Protein AF-A0A7N2R5T5-F1 (afdb_monomer_lite)

InterPro domains:
  IPR003406 Glycosyl transferase, family 14 [PF02485] (2-51)
  IPR044610 Beta-glucuronosyltransferase GlcAT14A/B/C [PTHR45719] (1-152)

Structure (mmCIF, N/CA/C/O backbone):
data_AF-A0A7N2R5T5-F1
#
_entry.id   AF-A0A7N2R5T5-F1
#
loop_
_atom_site.group_PDB
_atom_site.id
_atom_site.type_symbol
_atom_site.label_atom_id
_atom_site.label_alt_id
_atom_site.label_comp_id
_atom_site.label_asym_id
_atom_site.label_entity_id
_atom_site.label_seq_id
_atom_site.pdbx_PDB_ins_code
_atom_site.Cartn_x
_atom_site.Cartn_y
_atom_site.Cartn_z
_atom_site.occupancy
_atom_site.B_iso_or_equiv
_atom_site.auth_seq_id
_atom_site.auth_comp_id
_atom_site.auth_asym_id
_atom_site.auth_atom_id
_atom_site.pdbx_PDB_model_num
ATOM 1 N N . MET A 1 1 ? 26.393 -7.040 -20.380 1.00 40.84 1 MET A N 1
ATOM 2 C CA . MET A 1 1 ? 26.842 -6.160 -19.280 1.00 40.84 1 MET A CA 1
ATOM 3 C C . MET A 1 1 ? 25.667 -5.269 -18.924 1.00 40.84 1 MET A C 1
ATOM 5 O O . MET A 1 1 ? 25.560 -4.165 -19.442 1.00 40.84 1 MET A O 1
ATOM 9 N N . ASP A 1 2 ? 24.756 -5.777 -18.099 1.00 56.91 2 ASP A N 1
ATOM 10 C CA . ASP A 1 2 ? 23.575 -5.027 -17.672 1.00 56.91 2 ASP A CA 1
ATOM 11 C C . ASP A 1 2 ? 23.950 -4.087 -16.531 1.00 56.91 2 ASP A C 1
ATOM 13 O O . ASP A 1 2 ? 23.784 -4.384 -15.355 1.00 56.91 2 ASP A O 1
ATOM 17 N N . ASN A 1 3 ? 24.489 -2.921 -16.888 1.00 59.31 3 ASN A N 1
ATOM 18 C CA . ASN A 1 3 ? 24.736 -1.833 -15.941 1.00 59.31 3 ASN A CA 1
ATOM 19 C C . ASN A 1 3 ? 23.489 -0.936 -15.767 1.00 59.31 3 ASN A C 1
ATOM 21 O O . ASN A 1 3 ? 23.604 0.215 -15.349 1.00 59.31 3 ASN A O 1
ATOM 25 N N . SER A 1 4 ? 22.304 -1.446 -16.130 1.00 73.31 4 SER A N 1
ATOM 26 C CA . SER A 1 4 ? 21.060 -0.676 -16.246 1.00 73.31 4 SER A CA 1
ATOM 27 C C . SER A 1 4 ? 20.611 -0.077 -14.905 1.00 73.31 4 SER A C 1
ATOM 29 O O . SER A 1 4 ? 20.491 1.148 -14.843 1.00 73.31 4 SER A O 1
ATOM 31 N N . PRO A 1 5 ? 20.511 -0.832 -13.785 1.00 79.88 5 PRO A N 1
ATOM 32 C CA . PRO A 1 5 ? 20.097 -0.240 -12.509 1.00 79.88 5 PRO A CA 1
ATOM 33 C C . PRO A 1 5 ? 21.079 0.821 -12.000 1.00 79.88 5 PRO A C 1
ATOM 35 O O . PRO A 1 5 ? 20.668 1.859 -11.490 1.00 79.88 5 PRO A O 1
ATOM 38 N N . ARG A 1 6 ? 22.387 0.595 -12.184 1.00 85.00 6 ARG A N 1
ATOM 39 C CA . ARG A 1 6 ? 23.436 1.538 -11.770 1.00 85.00 6 ARG A CA 1
ATOM 40 C C . ARG A 1 6 ? 23.396 2.832 -12.587 1.00 85.00 6 ARG A C 1
ATOM 42 O O . ARG A 1 6 ? 23.553 3.908 -12.019 1.00 85.00 6 ARG A O 1
ATOM 49 N N . ASN A 1 7 ? 23.180 2.739 -13.899 1.00 85.56 7 ASN A N 1
ATOM 50 C CA . ASN A 1 7 ? 23.046 3.910 -14.768 1.00 85.56 7 ASN A CA 1
ATOM 51 C C . ASN A 1 7 ? 21.759 4.688 -14.469 1.00 85.56 7 ASN A C 1
ATOM 53 O O . ASN A 1 7 ? 21.804 5.910 -14.359 1.00 85.56 7 ASN A O 1
ATOM 57 N N . LEU A 1 8 ? 20.635 3.987 -14.285 1.00 87.50 8 LEU A N 1
ATOM 58 C CA . LEU A 1 8 ? 19.372 4.608 -13.891 1.00 87.50 8 LEU A CA 1
ATOM 59 C C . LEU A 1 8 ? 19.508 5.309 -12.536 1.00 87.50 8 LEU A C 1
ATOM 61 O O . LEU A 1 8 ? 19.035 6.428 -12.393 1.00 87.50 8 LEU A O 1
ATOM 65 N N . LEU A 1 9 ? 20.222 4.725 -11.570 1.00 89.12 9 LEU A N 1
ATOM 66 C CA . LEU A 1 9 ? 20.427 5.352 -10.262 1.00 89.12 9 LEU A CA 1
ATOM 67 C C . LEU A 1 9 ? 21.175 6.689 -10.380 1.00 89.12 9 LEU A C 1
ATOM 69 O O . LEU A 1 9 ? 20.764 7.671 -9.772 1.00 89.12 9 LEU A O 1
ATOM 73 N N . MET A 1 10 ? 22.233 6.738 -11.198 1.00 88.50 10 MET A N 1
ATOM 74 C CA . MET A 1 10 ? 22.984 7.974 -11.472 1.00 88.50 10 MET A CA 1
ATOM 75 C C . MET A 1 10 ? 22.150 9.034 -12.203 1.00 88.50 10 MET A C 1
ATOM 77 O O . MET A 1 10 ? 22.362 10.230 -12.015 1.00 88.50 10 MET A O 1
ATOM 81 N N . TYR A 1 11 ? 21.220 8.615 -13.062 1.00 88.56 11 TYR A N 1
ATOM 82 C CA . TYR A 1 11 ? 20.295 9.532 -13.722 1.00 88.56 11 TYR A CA 1
ATOM 83 C C . TYR A 1 11 ? 19.283 10.094 -12.718 1.00 88.56 11 TYR A C 1
ATOM 85 O O . TYR A 1 11 ? 19.199 11.307 -12.532 1.00 88.56 11 TYR A O 1
ATOM 93 N N . PHE A 1 12 ? 18.574 9.213 -12.010 1.00 90.25 12 PHE A N 1
ATOM 94 C CA . PHE A 1 12 ? 17.519 9.600 -11.080 1.00 90.25 12 PHE A CA 1
ATOM 95 C C . PHE A 1 12 ? 18.050 10.358 -9.857 1.00 90.25 12 PHE A C 1
ATOM 97 O O . PHE A 1 12 ? 17.319 11.168 -9.303 1.00 90.25 12 PHE A O 1
ATOM 104 N N . SER A 1 13 ? 19.326 10.231 -9.476 1.00 90.25 13 SER A N 1
ATOM 105 C CA . SER A 1 13 ? 19.899 11.070 -8.409 1.00 90.25 13 SER A CA 1
ATOM 106 C C . SER A 1 13 ? 19.879 12.575 -8.713 1.00 90.25 13 SER A C 1
ATOM 108 O O . SER A 1 13 ? 20.073 13.372 -7.801 1.00 90.25 13 SER A O 1
ATOM 110 N N . ASN A 1 14 ? 19.671 12.965 -9.975 1.00 90.31 14 ASN A N 1
ATOM 111 C CA . ASN A 1 14 ? 19.641 14.358 -10.427 1.00 90.31 14 ASN A CA 1
ATOM 112 C C . ASN A 1 14 ? 18.247 14.816 -10.896 1.00 90.31 14 ASN A C 1
ATOM 114 O O . ASN A 1 14 ? 18.130 15.876 -11.508 1.00 90.31 14 ASN A O 1
ATOM 118 N N . VAL A 1 15 ? 17.199 14.028 -10.642 1.00 87.19 15 VAL A N 1
ATOM 119 C CA . VAL A 1 15 ? 15.815 14.325 -11.047 1.00 87.19 15 VAL A CA 1
ATOM 120 C C . VAL A 1 15 ? 14.963 14.589 -9.803 1.00 87.19 15 VAL A C 1
ATOM 122 O O . VAL A 1 15 ? 15.232 14.045 -8.731 1.00 87.19 15 VAL A O 1
ATOM 125 N N . ALA A 1 16 ? 13.939 15.435 -9.928 1.00 85.94 16 ALA A N 1
ATOM 126 C CA . ALA A 1 16 ? 12.956 15.644 -8.868 1.00 85.94 16 ALA A CA 1
ATOM 127 C C . ALA A 1 16 ? 12.133 14.365 -8.620 1.00 85.94 16 ALA A C 1
ATOM 129 O O . ALA A 1 16 ? 11.812 13.639 -9.555 1.00 85.94 16 ALA A O 1
ATOM 130 N N . TYR A 1 17 ? 11.794 14.091 -7.358 1.00 83.19 17 TYR A N 1
ATOM 131 C CA . TYR A 1 17 ? 10.973 12.937 -6.952 1.00 83.19 17 TYR A CA 1
ATOM 132 C C . TYR A 1 17 ? 11.426 11.585 -7.544 1.00 83.19 17 TYR A C 1
ATOM 134 O O . TYR A 1 17 ? 10.625 10.828 -8.093 1.00 83.19 17 TYR A O 1
ATOM 142 N N . PRO A 1 18 ? 12.710 11.207 -7.412 1.00 87.56 18 PRO A N 1
ATOM 143 C CA . PRO A 1 18 ? 13.247 10.037 -8.107 1.00 87.56 18 PRO A CA 1
ATOM 144 C C . PRO A 1 18 ? 12.575 8.722 -7.710 1.00 87.56 18 PRO A C 1
ATOM 146 O O . PRO A 1 18 ? 12.495 7.795 -8.514 1.00 87.56 18 PRO A O 1
ATOM 149 N N . LEU A 1 19 ? 12.054 8.647 -6.484 1.00 86.38 19 LEU A N 1
ATOM 150 C CA . LEU A 1 19 ? 11.349 7.473 -5.976 1.00 86.38 19 LEU A CA 1
ATOM 151 C C . LEU A 1 19 ? 10.013 7.219 -6.686 1.00 86.38 19 LEU A C 1
ATOM 153 O O . LEU A 1 19 ? 9.556 6.080 -6.682 1.00 86.38 19 LEU A O 1
ATOM 157 N N . GLU A 1 20 ? 9.421 8.229 -7.328 1.00 85.81 20 GLU A N 1
ATOM 158 C CA . GLU A 1 20 ? 8.156 8.083 -8.058 1.00 85.81 20 GLU A CA 1
ATOM 159 C C . GLU A 1 20 ? 8.324 7.387 -9.409 1.00 85.81 20 GLU A C 1
ATOM 161 O O . GLU A 1 20 ? 7.358 6.872 -9.956 1.00 85.81 20 GLU A O 1
ATOM 166 N N . SER A 1 21 ? 9.538 7.353 -9.967 1.00 86.38 21 SER A N 1
ATOM 167 C CA . SER A 1 21 ? 9.773 6.852 -11.330 1.00 86.38 21 SER A CA 1
ATOM 168 C C . SER A 1 21 ? 10.887 5.810 -11.431 1.00 86.38 21 SER A C 1
ATOM 170 O O . SER A 1 21 ? 10.851 4.963 -12.328 1.00 86.38 21 SER A O 1
ATOM 172 N N . PHE A 1 22 ? 11.859 5.811 -10.513 1.00 88.75 22 PHE A N 1
ATOM 173 C CA . PHE A 1 22 ? 13.021 4.920 -10.575 1.00 88.75 22 PHE A CA 1
ATOM 174 C C . PHE A 1 22 ? 12.622 3.439 -10.583 1.00 88.75 22 PHE A C 1
ATOM 176 O O . PHE A 1 22 ? 12.998 2.705 -11.499 1.00 88.75 22 PHE A O 1
ATOM 183 N N . PHE A 1 23 ? 11.828 2.996 -9.601 1.00 88.50 23 PHE A N 1
ATOM 184 C CA . PHE A 1 23 ? 11.451 1.584 -9.478 1.00 88.50 23 PHE A CA 1
ATOM 185 C C . PHE A 1 23 ? 10.581 1.113 -10.643 1.00 88.50 23 PHE A C 1
ATOM 187 O O . PHE A 1 23 ? 10.847 0.050 -11.198 1.00 88.50 23 PHE A O 1
ATOM 194 N N . HIS A 1 24 ? 9.616 1.927 -11.074 1.00 87.62 24 HIS A N 1
ATOM 195 C CA . HIS A 1 24 ? 8.798 1.628 -12.250 1.00 87.62 24 HIS A CA 1
ATOM 196 C C . HIS A 1 24 ? 9.662 1.466 -13.507 1.00 87.62 24 HIS A C 1
ATOM 198 O O . HIS A 1 24 ? 9.498 0.501 -14.251 1.00 87.62 24 HIS A O 1
ATOM 204 N N . THR A 1 25 ? 10.646 2.351 -13.702 1.00 87.19 25 THR A N 1
ATOM 205 C CA . THR A 1 25 ? 11.566 2.290 -14.848 1.00 87.19 25 THR A CA 1
ATOM 206 C C . THR A 1 25 ? 12.421 1.025 -14.812 1.00 87.19 25 THR A C 1
ATOM 208 O O . THR A 1 25 ? 12.541 0.338 -15.825 1.00 87.19 25 THR A O 1
ATOM 211 N N . VAL A 1 26 ? 12.997 0.684 -13.655 1.00 87.25 26 VAL A N 1
ATOM 212 C CA . VAL A 1 26 ? 13.819 -0.526 -13.494 1.00 87.25 26 VAL A CA 1
ATOM 213 C C . VAL A 1 26 ? 12.994 -1.789 -13.749 1.00 87.25 26 VAL A C 1
ATOM 215 O O . VAL A 1 26 ? 13.437 -2.658 -14.498 1.00 87.25 26 VAL A O 1
ATOM 218 N N . ILE A 1 27 ? 11.793 -1.879 -13.170 1.00 86.75 27 ILE A N 1
ATOM 219 C CA . ILE A 1 27 ? 10.900 -3.035 -13.316 1.00 86.75 27 ILE A CA 1
ATOM 220 C C . ILE A 1 27 ? 10.484 -3.201 -14.783 1.00 86.75 27 ILE A C 1
ATOM 222 O O . ILE A 1 27 ? 10.637 -4.284 -15.341 1.00 86.75 27 ILE A O 1
ATOM 226 N N . CYS A 1 28 ? 10.052 -2.127 -15.448 1.00 84.88 28 CYS A N 1
ATOM 227 C CA . CYS A 1 28 ? 9.591 -2.195 -16.834 1.00 84.88 28 CYS A CA 1
ATOM 228 C C . CYS A 1 28 ? 10.693 -2.482 -17.864 1.00 84.88 28 CYS A C 1
ATOM 230 O O . CYS A 1 28 ? 10.401 -3.017 -18.933 1.00 84.88 28 CYS A O 1
ATOM 232 N N . ASN A 1 29 ? 11.951 -2.148 -17.564 1.00 84.19 29 ASN A N 1
ATOM 233 C CA . ASN A 1 29 ? 13.086 -2.416 -18.453 1.00 84.19 29 ASN A CA 1
ATOM 234 C C . ASN A 1 29 ? 13.801 -3.741 -18.147 1.00 84.19 29 ASN A C 1
ATOM 236 O O . ASN A 1 29 ? 14.773 -4.081 -18.821 1.00 84.19 29 ASN A O 1
ATOM 240 N N . SER A 1 30 ? 13.338 -4.497 -17.152 1.00 84.25 30 SER A N 1
ATOM 241 C CA . SER A 1 30 ? 13.892 -5.805 -16.812 1.00 84.25 30 SER A CA 1
ATOM 242 C C . SER A 1 30 ? 13.065 -6.924 -17.435 1.00 84.25 30 SER A C 1
ATOM 244 O O . SER A 1 30 ? 11.851 -6.996 -17.243 1.00 84.25 30 SER A O 1
ATOM 246 N N . ALA A 1 31 ? 13.730 -7.834 -18.151 1.00 82.50 31 ALA A N 1
ATOM 247 C CA . ALA A 1 31 ? 13.086 -9.003 -18.750 1.00 82.50 31 ALA A CA 1
ATOM 248 C C . ALA A 1 31 ? 12.410 -9.905 -17.701 1.00 82.50 31 ALA A C 1
ATOM 250 O O . ALA A 1 31 ? 11.359 -10.480 -17.979 1.00 82.50 31 ALA A O 1
ATOM 251 N N . ASP A 1 32 ? 12.961 -9.957 -16.485 1.00 83.94 32 ASP A N 1
ATOM 252 C CA . ASP A 1 32 ? 12.468 -10.806 -15.396 1.00 83.94 32 ASP A CA 1
ATOM 253 C C . ASP A 1 32 ? 11.079 -10.382 -14.881 1.00 83.94 32 ASP A C 1
ATOM 255 O O . ASP A 1 32 ? 10.363 -11.195 -14.295 1.00 83.94 32 ASP A O 1
ATOM 259 N N . PHE A 1 33 ? 10.672 -9.124 -15.113 1.00 82.00 33 PHE A N 1
ATOM 260 C CA . PHE A 1 33 ? 9.432 -8.562 -14.562 1.00 82.00 33 PHE A CA 1
ATOM 261 C C . PHE A 1 33 ? 8.340 -8.238 -15.598 1.00 82.00 33 PHE A C 1
ATOM 263 O O . PHE A 1 33 ? 7.241 -7.822 -15.221 1.00 82.00 33 PHE A O 1
ATOM 270 N N . GLN A 1 34 ? 8.582 -8.467 -16.896 1.00 74.69 34 GLN A N 1
ATOM 271 C CA . GLN A 1 34 ? 7.682 -8.024 -17.980 1.00 74.69 34 GLN A CA 1
ATOM 272 C C . GLN A 1 34 ? 6.238 -8.552 -17.875 1.00 74.69 34 GLN A C 1
ATOM 274 O O . GLN A 1 34 ? 5.314 -7.868 -18.310 1.00 74.69 34 GLN A O 1
ATOM 279 N N . ASN A 1 35 ? 6.037 -9.727 -17.267 1.00 76.62 35 ASN A N 1
ATOM 280 C CA . ASN A 1 35 ? 4.723 -10.377 -17.128 1.00 76.62 35 ASN A CA 1
ATOM 281 C C . ASN A 1 35 ? 4.298 -10.612 -15.670 1.00 76.62 35 ASN A C 1
ATOM 283 O O . ASN A 1 35 ? 3.290 -11.265 -15.420 1.00 76.62 35 ASN A O 1
ATOM 287 N N . THR A 1 36 ? 5.076 -10.125 -14.704 1.00 79.50 36 THR A N 1
ATOM 288 C CA . THR A 1 36 ? 4.804 -10.303 -13.266 1.00 79.50 36 THR A CA 1
ATOM 289 C C . THR A 1 36 ? 4.456 -8.986 -12.576 1.00 79.50 36 THR A C 1
ATOM 291 O O . THR A 1 36 ? 4.208 -8.960 -11.372 1.00 79.50 36 THR A O 1
ATOM 294 N N . THR A 1 37 ? 4.416 -7.889 -13.336 1.00 81.38 37 THR A N 1
ATOM 295 C CA . THR A 1 37 ? 4.128 -6.552 -12.817 1.00 81.38 37 THR A CA 1
ATOM 296 C C . THR A 1 37 ? 2.624 -6.329 -12.679 1.00 81.38 37 THR A C 1
ATOM 298 O O . THR A 1 37 ? 1.867 -6.532 -13.628 1.00 81.38 37 THR A O 1
ATOM 301 N N . VAL A 1 38 ? 2.207 -5.844 -11.510 1.00 84.38 38 VAL A N 1
ATOM 302 C CA . VAL A 1 38 ? 0.837 -5.410 -11.213 1.00 84.38 38 VAL A CA 1
ATOM 303 C C . VAL A 1 38 ? 0.853 -3.902 -10.969 1.00 84.38 38 VAL A C 1
ATOM 305 O O . VAL A 1 38 ? 1.631 -3.419 -10.150 1.00 84.38 38 VAL A O 1
ATOM 308 N N . ASP A 1 39 ? -0.011 -3.162 -11.664 1.00 84.75 39 ASP A N 1
ATOM 309 C CA . ASP A 1 39 ? -0.165 -1.707 -11.513 1.00 84.75 39 ASP A CA 1
ATOM 310 C C . ASP A 1 39 ? -1.098 -1.369 -10.336 1.00 84.75 39 ASP A C 1
ATOM 312 O O . ASP A 1 39 ? -2.237 -0.934 -10.508 1.00 84.75 39 ASP A O 1
ATOM 316 N N . ASN A 1 40 ? -0.657 -1.697 -9.119 1.00 85.69 40 ASN A N 1
ATOM 317 C CA . ASN A 1 40 ? -1.395 -1.412 -7.891 1.00 85.69 40 ASN A CA 1
ATOM 318 C C . ASN A 1 40 ? -0.430 -1.313 -6.698 1.00 85.69 40 ASN A C 1
ATOM 320 O O . ASN A 1 40 ? 0.279 -2.272 -6.396 1.00 85.69 40 ASN A O 1
ATOM 324 N N . ASP A 1 41 ? -0.416 -0.174 -6.003 1.00 86.62 41 ASP A N 1
ATOM 325 C CA . ASP A 1 41 ? 0.428 0.070 -4.822 1.00 86.62 41 ASP A CA 1
ATOM 326 C C . ASP A 1 41 ? -0.274 -0.266 -3.488 1.00 86.62 41 ASP A C 1
ATOM 328 O O . ASP A 1 41 ? 0.261 -0.011 -2.405 1.00 86.62 41 ASP A O 1
ATOM 332 N N . LEU A 1 42 ? -1.483 -0.837 -3.565 1.00 90.31 42 LEU A N 1
ATOM 333 C CA . LEU A 1 42 ? -2.331 -1.269 -2.451 1.00 90.31 42 LEU A CA 1
ATOM 334 C C . LEU A 1 42 ? -2.702 -0.151 -1.464 1.00 90.31 42 LEU A C 1
ATOM 336 O O . LEU A 1 42 ? -3.162 -0.446 -0.352 1.00 90.31 42 LEU A O 1
ATOM 340 N N . SER A 1 43 ? -2.519 1.113 -1.855 1.00 90.12 43 SER A N 1
ATOM 341 C CA . SER A 1 43 ? -2.643 2.272 -0.976 1.00 90.12 43 SER A CA 1
ATOM 342 C C . SER A 1 43 ? -3.897 3.094 -1.277 1.00 90.12 43 SER A C 1
ATOM 344 O O . SER A 1 43 ? -4.186 3.446 -2.417 1.00 90.12 43 SER A O 1
ATOM 346 N N . TYR A 1 44 ? -4.644 3.458 -0.235 1.00 92.19 44 TYR A N 1
ATOM 347 C CA . TYR A 1 44 ? -5.719 4.441 -0.323 1.00 92.19 44 TYR A CA 1
ATOM 348 C C . TYR A 1 44 ? -5.167 5.847 -0.131 1.00 92.19 44 TYR A C 1
ATOM 350 O O . TYR A 1 44 ? -4.662 6.187 0.942 1.00 92.19 44 TYR A O 1
ATOM 358 N N . ILE A 1 45 ? -5.291 6.656 -1.178 1.00 91.00 45 ILE A N 1
ATOM 359 C CA . ILE A 1 45 ? -4.856 8.048 -1.214 1.00 91.00 45 ILE A CA 1
ATOM 360 C C . ILE A 1 45 ? -5.993 8.866 -1.817 1.00 91.00 45 ILE A C 1
ATOM 362 O O . ILE A 1 45 ? -6.539 8.509 -2.862 1.00 91.00 45 ILE A O 1
ATOM 366 N N . ILE A 1 46 ? -6.357 9.964 -1.159 1.00 91.00 46 ILE A N 1
ATOM 367 C CA . ILE A 1 46 ? -7.277 10.948 -1.727 1.00 91.00 46 ILE A CA 1
ATOM 368 C C . ILE A 1 46 ? -6.422 12.081 -2.281 1.00 91.00 46 ILE A C 1
ATOM 370 O O . ILE A 1 46 ? -5.755 12.774 -1.522 1.00 91.00 46 ILE A O 1
ATOM 374 N N . TRP A 1 47 ? -6.449 12.272 -3.593 1.00 86.12 47 TRP A N 1
ATOM 375 C CA . TRP A 1 47 ? -5.729 13.360 -4.249 1.00 86.12 47 TRP A CA 1
ATOM 376 C C . TRP A 1 47 ? -6.591 14.618 -4.309 1.00 86.12 47 TRP A C 1
ATOM 378 O O . TRP A 1 47 ? -7.760 14.540 -4.699 1.00 86.12 47 TRP A O 1
ATOM 388 N N . ASP A 1 48 ? -6.023 15.771 -3.951 1.00 77.12 48 ASP A N 1
ATOM 389 C CA . ASP A 1 48 ? -6.630 17.057 -4.274 1.00 77.12 48 ASP A CA 1
ATOM 390 C C . ASP A 1 48 ? -6.218 17.474 -5.690 1.00 77.12 48 ASP A C 1
ATOM 392 O O . ASP A 1 48 ? -5.062 17.791 -5.971 1.00 77.12 48 ASP A O 1
ATOM 396 N N . THR A 1 49 ? -7.196 17.507 -6.594 1.00 65.31 49 THR A N 1
ATOM 397 C CA . THR A 1 49 ? -7.010 17.954 -7.978 1.00 65.31 49 THR A CA 1
ATOM 398 C C . THR A 1 49 ? -6.558 19.411 -8.108 1.00 65.31 49 THR A C 1
ATOM 400 O O . THR A 1 49 ? -6.130 19.795 -9.192 1.00 65.31 49 THR A O 1
ATOM 403 N N . THR A 1 50 ? -6.673 20.229 -7.056 1.00 71.19 50 THR A N 1
ATOM 404 C CA . THR A 1 50 ? -6.335 21.660 -7.105 1.00 71.19 50 THR A CA 1
ATOM 405 C C . THR A 1 50 ? -4.905 21.981 -6.673 1.00 71.19 50 THR A C 1
ATOM 407 O O . THR A 1 50 ? -4.297 22.864 -7.274 1.00 71.19 50 THR A O 1
ATOM 410 N N . HIS A 1 51 ? -4.345 21.254 -5.702 1.00 62.78 51 HIS A N 1
ATOM 411 C CA . HIS A 1 51 ? -3.010 21.536 -5.150 1.00 62.78 51 HIS A CA 1
ATOM 412 C C . HIS A 1 51 ? -1.946 20.502 -5.541 1.00 62.78 51 HIS A C 1
ATOM 414 O O . HIS A 1 51 ? -0.768 20.722 -5.283 1.00 62.78 51 HIS A O 1
ATOM 420 N N . GLY A 1 52 ? -2.333 19.380 -6.160 1.00 73.00 52 GLY A N 1
ATOM 421 C CA . GLY A 1 52 ? -1.395 18.305 -6.510 1.00 73.00 52 GLY A CA 1
ATOM 422 C C . GLY A 1 52 ? -0.849 17.542 -5.297 1.00 73.00 52 GLY A C 1
ATOM 423 O O . GLY A 1 52 ? 0.009 16.677 -5.448 1.00 73.00 52 GLY A O 1
ATOM 424 N N . GLU A 1 53 ? -1.363 17.830 -4.101 1.00 80.00 53 GLU A N 1
ATOM 425 C CA . GLU A 1 53 ? -0.990 17.172 -2.856 1.00 80.00 53 GLU A CA 1
ATOM 426 C C . GLU A 1 53 ? -2.067 16.171 -2.421 1.00 80.00 53 GLU A C 1
ATOM 428 O O . GLU A 1 53 ? -3.257 16.288 -2.739 1.00 80.00 53 GLU A O 1
ATOM 433 N N . ALA A 1 54 ? -1.634 15.142 -1.697 1.00 86.50 54 ALA A N 1
ATOM 434 C CA . ALA A 1 54 ? -2.539 14.164 -1.119 1.00 86.50 54 ALA A CA 1
ATOM 435 C C . ALA A 1 54 ? -3.224 14.744 0.127 1.00 86.50 54 ALA A C 1
ATOM 437 O O . ALA A 1 54 ? -2.569 15.248 1.040 1.00 86.50 54 ALA A O 1
ATOM 438 N N . ASN A 1 55 ? -4.547 14.610 0.194 1.00 89.56 55 ASN A N 1
ATOM 439 C CA . ASN A 1 55 ? -5.337 15.026 1.342 1.00 89.56 55 ASN A CA 1
ATOM 440 C C . ASN A 1 55 ? -4.995 14.189 2.573 1.00 89.56 55 ASN A C 1
ATOM 442 O O . ASN A 1 55 ? -5.000 12.957 2.528 1.00 89.56 55 ASN A O 1
ATOM 446 N N . VAL A 1 56 ? -4.791 14.870 3.700 1.00 93.06 56 VAL A N 1
ATOM 447 C CA . VAL A 1 56 ? -4.601 14.220 4.996 1.00 93.06 56 VAL A CA 1
ATOM 448 C C . VAL A 1 56 ? -5.867 13.458 5.387 1.00 93.06 56 VAL A C 1
ATOM 450 O O . VAL A 1 56 ? -6.965 14.014 5.498 1.00 93.06 56 VAL A O 1
ATOM 453 N N . LEU A 1 57 ? -5.709 12.155 5.598 1.00 94.38 57 LEU A N 1
ATOM 454 C CA . LEU A 1 57 ? -6.770 11.267 6.041 1.00 94.38 57 LEU A CA 1
ATOM 455 C C . LEU A 1 57 ? -7.058 11.495 7.527 1.00 94.38 57 LEU A C 1
ATOM 457 O O . LEU A 1 57 ? -6.155 11.672 8.339 1.00 94.38 57 LEU A O 1
ATOM 461 N N . ASN A 1 58 ? -8.342 11.467 7.872 1.00 95.06 58 ASN A N 1
ATOM 462 C CA . ASN A 1 58 ? -8.851 11.714 9.217 1.00 95.06 58 ASN A CA 1
ATOM 463 C C . ASN A 1 58 ? -10.138 10.902 9.421 1.00 95.06 58 ASN A C 1
ATOM 465 O O . ASN A 1 58 ? -10.551 10.120 8.557 1.00 95.06 58 ASN A O 1
ATOM 469 N N . MET A 1 59 ? -10.807 11.114 10.550 1.00 95.94 59 MET A N 1
ATOM 470 C CA . MET A 1 59 ? -12.014 10.381 10.925 1.00 95.94 59 MET A CA 1
ATOM 471 C C . MET A 1 59 ? -13.155 10.447 9.888 1.00 95.94 59 MET A C 1
ATOM 473 O O . MET A 1 59 ? -13.893 9.473 9.746 1.00 95.94 59 MET A O 1
ATOM 477 N N . LEU A 1 60 ? -13.285 11.542 9.127 1.00 95.62 60 LEU A N 1
ATOM 478 C CA . LEU A 1 60 ? -14.319 11.698 8.088 1.00 95.62 60 LEU A CA 1
ATOM 479 C C . LEU A 1 60 ? -14.114 10.735 6.912 1.00 95.62 60 LEU A C 1
ATOM 481 O O . LEU A 1 60 ? -15.060 10.379 6.210 1.00 95.62 60 LEU A O 1
ATOM 485 N N . HIS A 1 61 ? -12.871 10.317 6.689 1.00 94.56 61 HIS A N 1
ATOM 486 C CA . HIS A 1 61 ? -12.484 9.437 5.592 1.00 94.56 61 HIS A CA 1
ATOM 487 C C . HIS A 1 61 ? -12.493 7.954 5.989 1.00 94.56 61 HIS A C 1
ATOM 489 O O . HIS A 1 61 ? -12.382 7.096 5.114 1.00 94.56 61 HIS A O 1
ATOM 495 N N . TYR A 1 62 ? -12.656 7.645 7.282 1.00 94.00 62 TYR A N 1
ATOM 496 C CA . TYR A 1 62 ? -12.475 6.304 7.837 1.00 94.00 62 TYR A CA 1
ATOM 497 C C . TYR A 1 62 ? -13.353 5.245 7.160 1.00 94.00 62 TYR A C 1
ATOM 499 O O . TYR A 1 62 ? -12.839 4.228 6.700 1.00 94.00 62 TYR A O 1
ATOM 507 N N . ASP A 1 63 ? -14.663 5.481 7.049 1.00 94.62 63 ASP A N 1
ATOM 508 C CA . ASP A 1 63 ? -15.580 4.463 6.521 1.00 94.62 63 ASP A CA 1
ATOM 509 C C . ASP A 1 63 ? -15.295 4.159 5.044 1.00 94.62 63 ASP A C 1
ATOM 511 O O . ASP A 1 63 ? -15.288 2.998 4.637 1.00 94.62 63 ASP A O 1
ATOM 515 N N . LYS A 1 64 ? -14.976 5.190 4.248 1.00 93.81 64 LYS A N 1
ATOM 516 C CA . LYS A 1 64 ? -14.589 5.033 2.835 1.00 93.81 64 LYS A CA 1
ATOM 517 C C . LYS A 1 64 ? -13.268 4.280 2.690 1.00 93.81 64 LYS A C 1
ATOM 519 O O . LYS A 1 64 ? -13.162 3.402 1.841 1.00 93.81 64 LYS A O 1
ATOM 524 N N . MET A 1 65 ? -12.291 4.600 3.535 1.00 93.19 65 MET A N 1
ATOM 525 C CA . MET A 1 65 ? -10.985 3.942 3.569 1.00 93.19 65 MET A CA 1
ATOM 526 C C . MET A 1 65 ? -11.095 2.467 3.976 1.00 93.19 65 MET A C 1
ATOM 528 O O . MET A 1 65 ? -10.410 1.625 3.415 1.00 93.19 65 MET A O 1
ATOM 532 N N . VAL A 1 66 ? -11.962 2.113 4.926 1.00 90.69 66 VAL A N 1
ATOM 533 C CA . VAL A 1 66 ? -12.172 0.702 5.297 1.00 90.69 66 VAL A CA 1
ATOM 534 C C . VAL A 1 66 ? -12.960 -0.042 4.213 1.00 90.69 66 VAL A C 1
ATOM 536 O O . VAL A 1 66 ? -12.663 -1.203 3.913 1.00 90.69 66 VAL A O 1
ATOM 539 N N . ALA A 1 67 ? -13.948 0.621 3.607 1.00 91.12 67 ALA A N 1
ATOM 540 C CA . ALA A 1 67 ? -14.771 0.051 2.546 1.00 91.12 67 ALA A CA 1
ATOM 541 C C . ALA A 1 67 ? -14.002 -0.173 1.233 1.00 91.12 67 ALA A C 1
ATOM 543 O O . ALA A 1 67 ? -14.325 -1.122 0.522 1.00 91.12 67 ALA A O 1
ATOM 544 N N . SER A 1 68 ? -12.980 0.640 0.926 1.00 88.06 68 SER A N 1
ATOM 545 C CA . SER A 1 68 ? -12.147 0.474 -0.278 1.00 88.06 68 SER A CA 1
ATOM 546 C C . SER A 1 68 ? -11.456 -0.892 -0.329 1.00 88.06 68 SER A C 1
ATOM 548 O O . SER A 1 68 ? -11.147 -1.390 -1.407 1.00 88.06 68 SER A O 1
ATOM 550 N N . GLY A 1 69 ? -11.206 -1.505 0.834 1.00 84.81 69 GLY A N 1
ATOM 551 C CA . GLY A 1 69 ? -10.528 -2.792 0.938 1.00 84.81 69 GLY A CA 1
ATOM 552 C C . GLY A 1 69 ? -9.032 -2.749 0.625 1.00 84.81 69 GLY A C 1
ATOM 553 O O . GLY A 1 69 ? -8.419 -3.813 0.564 1.00 84.81 69 GLY A O 1
ATOM 554 N N . THR A 1 70 ? -8.449 -1.560 0.465 1.00 87.38 70 THR A N 1
ATOM 555 C CA . THR A 1 70 ? -7.001 -1.367 0.317 1.00 87.38 70 THR A CA 1
ATOM 556 C C . THR A 1 70 ? -6.262 -1.743 1.598 1.00 87.38 70 THR A C 1
ATOM 558 O O . THR A 1 70 ? -6.819 -1.727 2.697 1.00 87.38 70 THR A O 1
ATOM 561 N N . VAL A 1 71 ? -4.984 -2.075 1.453 1.00 89.31 71 VAL A N 1
ATOM 562 C CA . VAL A 1 71 ? -4.159 -2.615 2.541 1.00 89.31 71 VAL A CA 1
ATOM 563 C C . VAL A 1 71 ? -3.537 -1.486 3.348 1.00 89.31 71 VAL A C 1
ATOM 565 O O . VAL A 1 71 ? -3.493 -1.543 4.575 1.00 89.31 71 VAL A O 1
ATOM 568 N N . PHE A 1 72 ? -3.085 -0.452 2.645 1.00 91.25 72 PHE A N 1
ATOM 569 C CA . PHE A 1 72 ? -2.456 0.722 3.222 1.00 91.25 72 PHE A CA 1
ATOM 570 C C . PHE A 1 72 ? -3.306 1.961 2.957 1.00 91.25 72 PHE A C 1
ATOM 572 O O . PHE A 1 72 ? -4.174 1.970 2.083 1.00 91.25 72 PHE A O 1
ATOM 579 N N . ALA A 1 73 ? -3.056 3.018 3.719 1.00 92.94 73 ALA A N 1
ATOM 580 C CA . ALA A 1 73 ? -3.679 4.319 3.537 1.00 92.94 73 ALA A CA 1
ATOM 581 C C . ALA A 1 73 ? -2.685 5.414 3.941 1.00 92.94 73 ALA A C 1
ATOM 583 O O . ALA A 1 73 ? -1.905 5.214 4.873 1.00 92.94 73 ALA A O 1
ATOM 584 N N . ARG A 1 74 ? -2.669 6.539 3.220 1.00 92.88 74 ARG A N 1
ATOM 585 C CA . ARG A 1 74 ? -1.785 7.683 3.505 1.00 92.88 74 ARG A CA 1
ATOM 586 C C . ARG A 1 74 ? -2.269 8.965 2.804 1.00 92.88 74 ARG A C 1
ATOM 588 O O . ARG A 1 74 ? -2.986 8.853 1.810 1.00 92.88 74 ARG A O 1
ATOM 595 N N . PRO A 1 75 ? -1.802 10.155 3.231 1.00 93.31 75 PRO A N 1
ATOM 596 C CA . PRO A 1 75 ? -1.064 10.444 4.467 1.00 93.31 75 PRO A CA 1
ATOM 597 C C . PRO A 1 75 ? -1.991 10.615 5.681 1.00 93.31 75 PRO A C 1
ATOM 599 O O . PRO A 1 75 ? -3.173 10.908 5.532 1.00 93.31 75 PRO A O 1
ATOM 602 N N . PHE A 1 76 ? -1.440 10.462 6.885 1.00 94.50 76 PHE A N 1
ATOM 603 C CA . PHE A 1 76 ? -2.116 10.759 8.152 1.00 94.50 76 PHE A CA 1
ATOM 604 C C . PHE A 1 76 ? -1.379 11.874 8.886 1.00 94.50 76 PHE A C 1
ATOM 606 O O . PHE A 1 76 ? -0.156 11.976 8.786 1.00 94.50 76 PHE A O 1
ATOM 613 N N . GLN A 1 77 ? -2.112 12.675 9.655 1.00 94.50 77 GLN A N 1
ATOM 614 C CA . GLN A 1 77 ? -1.497 13.581 10.616 1.00 94.50 77 GLN A CA 1
ATOM 615 C C . GLN A 1 77 ? -1.024 12.788 11.838 1.00 94.50 77 GLN A C 1
ATOM 617 O O . GLN A 1 77 ? -1.723 11.900 12.333 1.00 94.50 77 GLN A O 1
ATOM 622 N N . GLU A 1 78 ? 0.167 13.117 12.335 1.00 91.81 78 GLU A N 1
ATOM 623 C CA . GLU A 1 78 ? 0.692 12.523 13.561 1.00 91.81 78 GLU A CA 1
ATOM 624 C C . GLU A 1 78 ? -0.261 12.780 14.739 1.00 91.81 78 GLU A C 1
ATOM 626 O O . GLU A 1 78 ? -0.726 13.902 14.953 1.00 91.81 78 GLU A O 1
ATOM 631 N N . GLY A 1 79 ? -0.578 11.721 15.489 1.00 88.38 79 GLY A N 1
ATOM 632 C CA . GLY A 1 79 ? -1.486 11.792 16.635 1.00 88.38 79 GLY A CA 1
ATOM 633 C C . GLY A 1 79 ? -2.974 11.932 16.289 1.00 88.38 79 GLY A C 1
ATOM 634 O O . GLY A 1 79 ? -3.778 12.135 17.201 1.00 88.38 79 GLY A O 1
ATOM 635 N N . ASP A 1 80 ? -3.373 11.816 15.016 1.00 94.06 80 ASP A N 1
ATOM 636 C CA . ASP A 1 80 ? -4.791 11.856 14.642 1.00 94.06 80 ASP A CA 1
ATOM 637 C C . ASP A 1 80 ? -5.570 10.678 15.260 1.00 94.06 80 ASP A C 1
ATOM 639 O O . ASP A 1 80 ? -5.117 9.531 15.292 1.00 94.06 80 ASP A O 1
ATOM 643 N N . GLN A 1 81 ? -6.789 10.950 15.734 1.00 94.12 81 GLN A N 1
ATOM 644 C CA . GLN A 1 81 ? -7.645 9.957 16.390 1.00 94.12 81 GLN A CA 1
ATOM 645 C C . GLN A 1 81 ? -8.052 8.803 15.462 1.00 94.12 81 GLN A C 1
ATOM 647 O O . GLN A 1 81 ? -8.389 7.718 15.944 1.00 94.12 81 GLN A O 1
ATOM 652 N N . VAL A 1 82 ? -8.010 9.005 14.140 1.00 94.25 82 VAL A N 1
ATOM 653 C CA . VAL A 1 82 ? -8.266 7.950 13.156 1.00 94.25 82 VAL A CA 1
ATOM 654 C C . VAL A 1 82 ? -7.276 6.795 13.300 1.00 94.25 82 VAL A C 1
ATOM 656 O O . VAL A 1 82 ? -7.683 5.647 13.140 1.00 94.25 82 VAL A O 1
ATOM 659 N N . LEU A 1 83 ? -6.022 7.070 13.681 1.00 92.12 83 LEU A N 1
ATOM 660 C CA . LEU A 1 83 ? -4.993 6.049 13.902 1.00 92.12 83 LEU A CA 1
ATOM 661 C C . LEU A 1 83 ? -5.403 5.120 15.050 1.00 92.12 83 LEU A C 1
ATOM 663 O O . LEU A 1 83 ? -5.481 3.908 14.863 1.00 92.12 83 LEU A O 1
ATOM 667 N N . ASN A 1 84 ? -5.846 5.691 16.175 1.00 89.69 84 ASN A N 1
ATOM 668 C CA . ASN A 1 84 ? -6.388 4.917 17.296 1.00 89.69 84 ASN A CA 1
ATOM 669 C C . ASN A 1 84 ? -7.616 4.090 16.883 1.00 89.69 84 ASN A C 1
ATOM 671 O O . ASN A 1 84 ? -7.819 2.973 17.363 1.00 89.69 84 ASN A O 1
ATOM 675 N N . LYS A 1 85 ? -8.470 4.613 15.994 1.00 91.69 85 LYS A N 1
ATOM 676 C CA . LYS A 1 85 ? -9.627 3.855 15.500 1.00 91.69 85 LYS A CA 1
ATOM 677 C C . LYS A 1 85 ? -9.211 2.686 14.606 1.00 91.69 85 LYS A C 1
ATOM 679 O O . LYS A 1 85 ? -9.826 1.621 14.706 1.00 91.69 85 LYS A O 1
ATOM 684 N N . ILE A 1 86 ? -8.201 2.865 13.754 1.00 90.19 86 ILE A N 1
ATOM 685 C CA . ILE A 1 86 ? -7.619 1.800 12.923 1.00 90.19 86 ILE A CA 1
ATOM 686 C C . ILE A 1 86 ? -7.018 0.718 13.822 1.00 90.19 86 ILE A C 1
ATOM 688 O O . ILE A 1 86 ? -7.373 -0.453 13.670 1.00 90.19 86 ILE A O 1
ATOM 692 N N . ASP A 1 87 ? -6.202 1.107 14.800 1.00 86.94 87 ASP A N 1
ATOM 693 C CA . ASP A 1 87 ? -5.575 0.181 15.741 1.00 86.94 87 ASP A CA 1
ATOM 694 C C . ASP A 1 87 ? -6.619 -0.686 16.441 1.00 86.94 87 ASP A C 1
ATOM 696 O O . ASP A 1 87 ? -6.545 -1.911 16.380 1.00 86.94 87 ASP A O 1
ATOM 700 N N . ASN A 1 88 ? -7.662 -0.074 17.006 1.00 85.19 88 ASN A N 1
ATOM 701 C CA . ASN A 1 88 ? -8.686 -0.806 17.748 1.00 85.19 88 ASN A CA 1
ATOM 702 C C . ASN A 1 88 ? -9.616 -1.640 16.850 1.00 85.19 88 ASN A C 1
ATOM 704 O O . ASN A 1 88 ? -9.951 -2.770 17.195 1.00 85.19 88 ASN A O 1
ATOM 708 N N . SER A 1 89 ? -10.058 -1.102 15.709 1.00 86.75 89 SER A N 1
ATOM 709 C CA . SER A 1 89 ? -11.163 -1.699 14.934 1.00 86.75 89 SER A CA 1
ATOM 710 C C . SER A 1 89 ? -10.692 -2.596 13.788 1.00 86.75 89 SER A C 1
ATOM 712 O O . SER A 1 89 ? -11.362 -3.567 13.445 1.00 86.75 89 SER A O 1
ATOM 714 N N . VAL A 1 90 ? -9.554 -2.263 13.172 1.00 85.50 90 VAL A N 1
ATOM 715 C CA . VAL A 1 90 ? -8.992 -2.998 12.028 1.00 85.50 90 VAL A CA 1
ATOM 716 C C . VAL A 1 90 ? -7.934 -3.968 12.535 1.00 85.50 90 VAL A C 1
ATOM 718 O O . VAL A 1 90 ? -8.052 -5.184 12.372 1.00 85.50 90 VAL A O 1
ATOM 721 N N . LEU A 1 91 ? -6.919 -3.444 13.218 1.00 82.38 91 LEU A N 1
ATOM 722 C CA . LEU A 1 91 ? -5.785 -4.257 13.642 1.00 82.38 9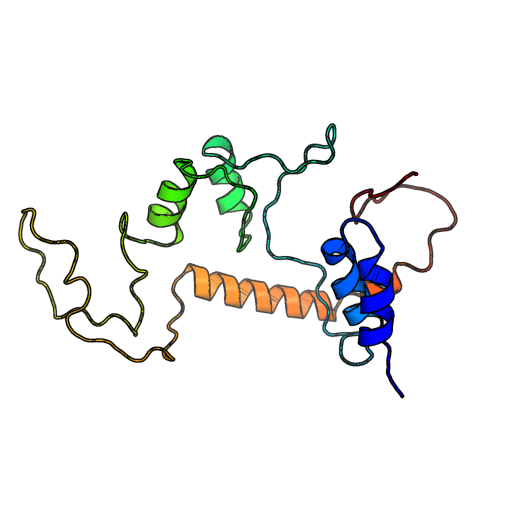1 LEU A CA 1
ATOM 723 C C . LEU A 1 91 ? -6.065 -5.030 14.938 1.00 82.38 91 LEU A C 1
ATOM 725 O O . LEU A 1 91 ? -5.420 -6.047 15.194 1.00 82.38 91 LEU A O 1
ATOM 729 N N . ASN A 1 92 ? -7.079 -4.606 15.703 1.00 77.69 92 ASN A N 1
ATOM 730 C CA . ASN A 1 92 ? -7.387 -5.102 17.046 1.00 77.69 92 ASN A CA 1
ATOM 731 C C . ASN A 1 92 ? -6.153 -5.066 17.964 1.00 77.69 92 ASN A C 1
ATOM 733 O O . ASN A 1 92 ? -5.875 -6.024 18.692 1.00 77.69 92 ASN A O 1
ATOM 737 N N . CYS A 1 93 ? -5.394 -3.978 17.872 1.00 72.81 93 CYS A N 1
ATOM 738 C CA . CYS A 1 93 ? -4.291 -3.663 18.759 1.00 72.81 93 CYS A CA 1
ATOM 739 C C . CYS A 1 93 ? -4.828 -2.976 20.016 1.00 72.81 93 CYS A C 1
ATOM 741 O O . CYS A 1 93 ? -5.758 -2.172 19.944 1.00 72.81 93 CYS A O 1
ATOM 743 N N . LEU A 1 94 ? -4.244 -3.296 21.169 1.00 67.75 94 LEU A N 1
ATOM 744 C CA . LEU A 1 94 ? -4.522 -2.572 22.406 1.00 67.75 94 LEU A CA 1
ATOM 745 C C . LEU A 1 94 ? -3.899 -1.168 22.325 1.00 67.75 94 LEU A C 1
ATOM 747 O O . LEU A 1 94 ? -2.834 -1.020 21.724 1.00 67.75 94 LEU A O 1
ATOM 751 N N . PRO A 1 95 ? -4.495 -0.145 22.963 1.00 62.91 95 PRO A N 1
ATOM 752 C CA . PRO A 1 95 ? -3.864 1.165 23.079 1.00 62.91 95 PRO A CA 1
ATOM 753 C C . PRO A 1 95 ? -2.474 1.027 23.713 1.00 62.91 95 PRO A C 1
ATOM 755 O O . PRO A 1 95 ? -2.356 0.495 24.818 1.00 62.91 95 PRO A O 1
ATOM 758 N N . ASN A 1 96 ? -1.431 1.488 23.014 1.00 60.72 96 ASN A N 1
ATOM 759 C CA . ASN A 1 96 ? -0.018 1.343 23.405 1.00 60.72 96 ASN A CA 1
ATOM 760 C C . ASN A 1 96 ? 0.470 -0.117 23.541 1.00 60.72 96 ASN A C 1
ATOM 762 O O . ASN A 1 96 ? 1.464 -0.375 24.215 1.00 60.72 96 ASN A O 1
ATOM 766 N N . GLY A 1 97 ? -0.241 -1.078 22.949 1.00 60.56 97 GLY A N 1
ATOM 767 C CA . GLY A 1 97 ? 0.101 -2.496 22.987 1.00 60.56 97 GLY A CA 1
ATOM 768 C C . GLY A 1 97 ? 0.877 -2.961 21.757 1.00 60.56 97 GLY A C 1
ATOM 769 O O . GLY A 1 97 ? 0.920 -2.297 20.724 1.00 60.56 97 GLY A O 1
ATOM 770 N N . LEU A 1 98 ? 1.476 -4.145 21.862 1.00 62.94 98 LEU A N 1
ATOM 771 C CA . LEU A 1 98 ? 2.051 -4.857 20.722 1.00 62.94 98 LEU A CA 1
ATOM 772 C C . LEU A 1 98 ? 0.975 -5.703 20.033 1.00 62.94 98 LEU A C 1
ATOM 774 O O . LEU A 1 98 ? 0.042 -6.185 20.678 1.00 62.94 98 LEU A O 1
ATOM 778 N N . PHE A 1 99 ? 1.126 -5.930 18.726 1.00 65.31 99 PHE A N 1
ATOM 779 C CA . PHE A 1 99 ? 0.247 -6.836 17.989 1.00 65.31 99 PHE A CA 1
ATOM 780 C C . PHE A 1 99 ? 0.418 -8.270 18.509 1.00 65.31 99 PHE A C 1
ATOM 782 O O . PHE A 1 99 ? 1.503 -8.834 18.360 1.00 65.31 99 PHE A O 1
ATOM 789 N N . PRO A 1 100 ? -0.625 -8.904 19.072 1.00 60.88 100 PRO A N 1
ATOM 790 C CA . PRO A 1 100 ? -0.511 -10.277 19.541 1.00 60.88 100 PRO A CA 1
ATOM 791 C C . PRO A 1 100 ? -0.364 -11.218 18.337 1.0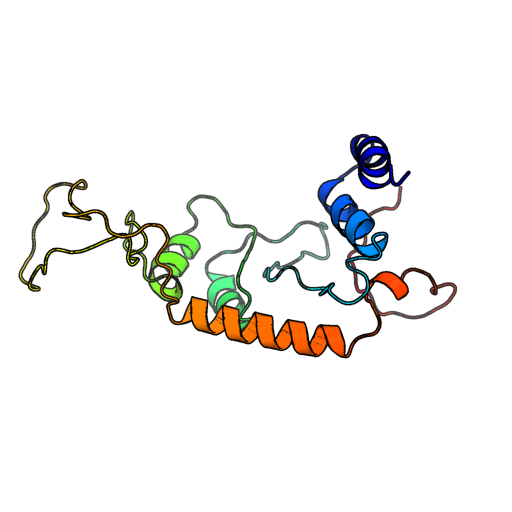0 60.88 100 PRO A C 1
ATOM 793 O O . PRO A 1 100 ? -1.308 -11.407 17.563 1.00 60.88 100 PRO A O 1
ATOM 796 N N . GLY A 1 101 ? 0.831 -11.788 18.166 1.00 66.81 101 GLY A N 1
ATOM 797 C CA . GLY A 1 101 ? 1.128 -12.862 17.212 1.00 66.81 101 GLY A CA 1
ATOM 798 C C . GLY A 1 101 ? 1.644 -14.128 17.902 1.00 66.81 101 GLY A C 1
ATOM 799 O O . GLY A 1 101 ? 1.705 -14.200 19.121 1.00 66.81 101 GLY A O 1
ATOM 800 N N . GLU A 1 102 ? 2.059 -15.139 17.137 1.00 71.06 102 GLU A N 1
ATOM 801 C CA . GLU A 1 102 ? 2.624 -16.388 17.698 1.00 71.06 102 GLU A CA 1
ATOM 802 C C . GLU A 1 102 ? 3.975 -16.166 18.415 1.00 71.06 102 GLU A C 1
ATOM 804 O O . GLU A 1 102 ? 4.450 -17.024 19.155 1.00 71.06 102 GLU A O 1
ATOM 809 N N . TRP A 1 103 ? 4.585 -14.993 18.227 1.00 72.50 103 TRP A N 1
ATOM 810 C CA . TRP A 1 103 ? 5.748 -14.505 18.971 1.00 72.50 103 TRP A CA 1
ATOM 811 C C . TRP A 1 103 ? 5.398 -14.028 20.394 1.00 72.50 103 TRP A C 1
ATOM 813 O O . TRP A 1 103 ? 6.287 -13.810 21.214 1.00 72.50 103 TRP A O 1
ATOM 823 N N . CYS A 1 104 ? 4.106 -13.938 20.701 1.00 67.25 104 CYS A N 1
ATOM 824 C CA . CYS A 1 104 ? 3.523 -13.357 21.897 1.00 67.25 104 CYS A CA 1
ATOM 825 C C . CYS A 1 104 ? 2.669 -14.393 22.633 1.00 67.25 104 CYS A C 1
ATOM 827 O O . CYS A 1 104 ? 1.451 -14.454 22.457 1.00 67.25 104 CYS A O 1
ATOM 829 N N . LEU A 1 105 ? 3.311 -15.236 23.445 1.00 63.44 105 LEU A N 1
ATOM 830 C CA . LEU A 1 105 ? 2.615 -16.272 24.206 1.00 63.44 105 LEU A CA 1
ATOM 831 C C . LEU A 1 105 ? 2.131 -15.692 25.539 1.00 63.44 105 LEU A C 1
ATOM 833 O O . LEU A 1 105 ? 2.931 -15.365 26.417 1.00 63.44 105 LEU A O 1
ATOM 837 N N . ASP A 1 106 ? 0.812 -15.571 25.686 1.00 61.19 106 ASP A N 1
ATOM 838 C CA . ASP A 1 106 ? 0.188 -15.225 26.960 1.00 61.19 106 ASP A CA 1
ATOM 839 C C . ASP A 1 106 ? 0.101 -16.470 27.857 1.00 61.19 106 ASP A C 1
ATOM 841 O O . ASP A 1 106 ? -0.345 -17.541 27.427 1.00 61.19 106 ASP A O 1
ATOM 845 N N . LYS A 1 107 ? 0.503 -16.346 29.124 1.00 48.53 107 LYS A N 1
ATOM 846 C CA . LYS A 1 107 ? 0.291 -17.397 30.121 1.00 48.53 107 LYS A CA 1
ATOM 847 C C . LYS A 1 107 ? -1.119 -17.240 30.680 1.00 48.53 107 LYS A C 1
ATOM 849 O O . LYS A 1 107 ? -1.282 -16.761 31.793 1.00 48.53 107 LYS A O 1
ATOM 854 N N . GLY A 1 108 ? -2.115 -17.677 29.906 1.00 46.53 108 GLY A N 1
ATOM 855 C CA . GLY A 1 108 ? -3.494 -17.929 30.337 1.00 46.53 108 GLY A CA 1
ATOM 856 C C . GLY A 1 108 ? -3.986 -17.048 31.488 1.00 46.53 108 GLY A C 1
ATOM 857 O O . GLY A 1 108 ? -4.243 -17.564 32.577 1.00 46.53 108 GLY A O 1
ATOM 858 N N . MET A 1 109 ? -4.116 -15.737 31.271 1.00 39.78 109 MET A N 1
ATOM 859 C CA . MET A 1 109 ? -4.754 -14.882 32.264 1.00 39.78 109 MET A CA 1
ATOM 860 C C . MET A 1 109 ? -6.268 -15.054 32.138 1.00 39.78 109 MET A C 1
ATOM 862 O O . MET A 1 109 ? -6.925 -14.520 31.241 1.00 39.78 109 MET A O 1
ATOM 866 N N . ASN A 1 110 ? -6.832 -15.855 33.041 1.00 37.03 110 ASN A N 1
ATOM 867 C CA . ASN A 1 110 ? -8.270 -15.925 33.247 1.00 37.03 110 ASN A CA 1
ATOM 868 C C . ASN A 1 110 ? -8.807 -14.497 33.413 1.00 37.03 110 ASN A C 1
ATOM 870 O O . ASN A 1 110 ? -8.280 -13.719 34.209 1.00 37.03 110 ASN A O 1
ATOM 874 N N . ARG A 1 111 ? -9.845 -14.148 32.643 1.00 43.75 111 ARG A N 1
ATOM 875 C CA . ARG A 1 111 ? -10.538 -12.858 32.735 1.00 43.75 111 ARG A CA 1
ATOM 876 C C . ARG A 1 111 ? -11.106 -12.668 34.142 1.00 43.75 111 ARG A C 1
ATOM 878 O O . ARG A 1 111 ? -12.235 -13.067 34.411 1.00 43.75 111 ARG A O 1
ATOM 885 N N . SER A 1 112 ? -10.359 -12.019 35.020 1.00 39.03 112 SER A N 1
ATOM 886 C CA . SER A 1 112 ? -10.886 -11.516 36.282 1.00 39.03 112 SER A CA 1
ATOM 887 C C . SER A 1 112 ? -10.162 -10.238 36.685 1.00 39.03 112 SER A C 1
ATOM 889 O O . SER A 1 112 ? -8.988 -10.265 37.033 1.00 39.03 112 SER A O 1
ATOM 891 N N . THR A 1 113 ? -10.950 -9.160 36.647 1.00 38.75 113 THR A N 1
ATOM 892 C CA . THR A 1 113 ? -10.900 -7.951 37.485 1.00 38.75 113 THR A CA 1
ATOM 893 C C . THR A 1 113 ? -9.676 -7.034 37.416 1.00 38.75 113 THR A C 1
ATOM 895 O O . THR A 1 113 ? -8.582 -7.381 37.840 1.00 38.75 113 THR A O 1
ATOM 898 N N . GLU A 1 114 ? -9.949 -5.813 36.940 1.00 42.44 114 GLU A N 1
ATOM 899 C CA . GLU A 1 114 ? -9.523 -4.521 37.502 1.00 42.44 114 GLU A CA 1
ATOM 900 C C . GLU A 1 114 ? -8.285 -4.529 38.411 1.00 42.44 114 GLU A C 1
ATOM 902 O O . GLU A 1 114 ? -8.363 -4.927 39.567 1.00 42.44 114 GLU A O 1
ATOM 907 N N . THR A 1 115 ? -7.170 -3.959 37.955 1.00 35.12 115 THR A N 1
ATOM 908 C CA . THR A 1 115 ? -6.595 -2.702 38.482 1.00 35.12 115 THR A CA 1
ATOM 909 C C . THR A 1 115 ? -5.203 -2.468 37.902 1.00 35.12 115 THR A C 1
ATOM 911 O O . THR A 1 115 ? -4.435 -3.388 37.642 1.00 35.12 115 THR A O 1
ATOM 914 N N . SER A 1 116 ? -4.896 -1.187 37.711 1.00 45.22 116 SER A N 1
ATOM 915 C CA . SER A 1 116 ? -3.581 -0.627 37.407 1.00 45.22 116 SER A CA 1
ATOM 916 C C . SER A 1 116 ? -2.418 -1.388 38.054 1.00 45.22 116 SER A C 1
ATOM 918 O O . SER A 1 116 ? -2.367 -1.454 39.284 1.00 45.22 116 SER A O 1
ATOM 920 N N . LYS A 1 117 ? -1.457 -1.860 37.250 1.00 34.69 117 LYS A N 1
ATOM 921 C CA . LYS A 1 117 ? -0.024 -1.958 37.584 1.00 34.69 117 LYS A CA 1
ATOM 922 C C . LYS A 1 117 ? 0.775 -2.451 36.370 1.00 34.69 117 LYS A C 1
ATOM 924 O O . LYS A 1 117 ? 0.568 -3.552 35.896 1.00 34.69 117 LYS A O 1
ATOM 929 N N . GLN A 1 118 ? 1.699 -1.588 35.956 1.00 34.94 118 GLN A N 1
ATOM 930 C CA . GLN A 1 118 ? 2.955 -1.845 35.243 1.00 34.94 118 GLN A CA 1
ATOM 931 C C . GLN A 1 118 ? 2.893 -2.422 33.818 1.00 34.94 118 GLN A C 1
ATOM 933 O O . GLN A 1 118 ? 2.447 -3.523 33.537 1.00 34.94 118 GLN A O 1
ATOM 938 N N . HIS A 1 119 ? 3.408 -1.594 32.915 1.00 41.22 119 HIS A N 1
ATOM 939 C CA . HIS A 1 119 ? 3.380 -1.662 31.460 1.00 41.22 119 HIS A CA 1
ATOM 940 C C . HIS A 1 119 ? 4.454 -2.608 30.874 1.00 41.22 119 HIS A C 1
ATOM 942 O O . HIS A 1 119 ? 4.834 -2.453 29.721 1.00 41.22 119 HIS A O 1
ATOM 948 N N . GLU A 1 120 ? 4.973 -3.562 31.657 1.00 42.38 120 GLU A N 1
ATOM 949 C CA . GLU A 1 120 ? 6.154 -4.364 31.279 1.00 42.38 120 GLU A CA 1
ATOM 950 C C . GLU A 1 120 ? 5.915 -5.876 31.127 1.00 42.38 120 GLU A C 1
ATOM 952 O O . GLU A 1 120 ? 6.784 -6.566 30.607 1.00 42.38 120 GLU A O 1
ATOM 957 N N . GLU A 1 121 ? 4.744 -6.421 31.466 1.00 46.84 121 GLU A N 1
ATOM 958 C CA . GLU A 1 121 ? 4.511 -7.877 31.393 1.00 46.84 121 GLU A CA 1
ATOM 959 C C . GLU A 1 121 ? 3.454 -8.273 30.355 1.00 46.84 121 GLU A C 1
ATOM 961 O O . GLU A 1 121 ? 2.571 -9.083 30.622 1.00 46.84 121 GLU A O 1
ATOM 966 N N . PHE A 1 122 ? 3.521 -7.723 29.137 1.00 54.47 122 PHE A N 1
ATOM 967 C CA . PHE A 1 122 ? 2.596 -8.155 28.080 1.00 54.47 122 PHE A CA 1
ATOM 968 C C . PHE A 1 122 ? 2.884 -9.573 27.560 1.00 54.47 122 PHE A C 1
ATOM 970 O O . PHE A 1 122 ? 1.964 -10.208 27.055 1.00 54.47 122 PHE A O 1
ATOM 977 N N . PHE A 1 123 ? 4.106 -10.104 27.728 1.00 57.00 123 PHE A N 1
ATOM 978 C CA . PHE A 1 123 ? 4.452 -11.472 27.319 1.00 57.00 123 PHE A CA 1
ATOM 979 C C . PHE A 1 123 ? 5.354 -12.149 28.344 1.00 57.00 123 PHE A C 1
ATOM 981 O O . PHE A 1 123 ? 6.513 -11.781 28.511 1.00 57.00 123 PHE A O 1
ATOM 988 N N . SER A 1 124 ? 4.836 -13.183 29.008 1.00 61.28 124 SER A N 1
ATOM 989 C CA . SER A 1 124 ? 5.628 -13.979 29.952 1.00 61.28 124 SER A CA 1
ATOM 990 C C . SER A 1 124 ? 6.658 -14.865 29.247 1.00 61.28 124 SER A C 1
ATOM 992 O O . SER A 1 124 ? 7.594 -15.356 29.875 1.00 61.28 124 SER A O 1
ATOM 994 N N . THR A 1 125 ? 6.483 -15.139 27.950 1.00 65.81 125 THR A N 1
ATOM 995 C CA . THR A 1 125 ? 7.418 -15.942 27.158 1.00 65.81 125 THR A CA 1
ATOM 996 C C . THR A 1 125 ? 7.375 -15.521 25.695 1.00 65.81 125 THR A C 1
ATOM 998 O O . THR A 1 125 ? 6.309 -15.362 25.101 1.00 65.81 125 THR A O 1
ATOM 1001 N N . TRP A 1 126 ? 8.558 -15.362 25.111 1.00 70.94 126 TRP A N 1
ATOM 1002 C CA . TRP A 1 126 ? 8.712 -15.073 23.695 1.00 70.94 126 TRP A CA 1
ATOM 1003 C C . TRP A 1 126 ? 8.502 -16.345 22.866 1.00 70.94 126 TRP A C 1
ATOM 1005 O O . TRP A 1 126 ? 9.124 -17.377 23.125 1.00 70.94 126 TRP A O 1
ATOM 1015 N N . GLY A 1 127 ? 7.602 -16.278 21.889 1.00 72.81 127 GLY A N 1
ATOM 1016 C CA . GLY A 1 127 ? 7.313 -17.373 20.966 1.00 72.81 127 GLY A CA 1
ATOM 1017 C C . GLY A 1 127 ? 8.219 -17.377 19.731 1.00 72.81 127 GLY A C 1
ATOM 1018 O O . GLY A 1 127 ? 9.285 -16.766 19.692 1.00 72.81 127 GLY A O 1
ATOM 1019 N N . ASN A 1 128 ? 7.806 -18.074 18.676 1.00 76.44 128 ASN A N 1
ATOM 1020 C CA . ASN A 1 128 ? 8.585 -18.135 17.438 1.00 76.44 128 ASN A CA 1
ATOM 1021 C C . ASN A 1 128 ? 8.355 -16.874 16.580 1.00 76.44 128 ASN A C 1
ATOM 1023 O O . ASN A 1 128 ? 7.256 -16.667 16.076 1.00 76.44 128 ASN A O 1
ATOM 1027 N N . ILE A 1 129 ? 9.406 -16.073 16.356 1.00 75.25 129 ILE A N 1
ATOM 1028 C CA . ILE A 1 129 ? 9.363 -14.832 15.545 1.00 75.25 129 ILE A CA 1
ATOM 1029 C C . ILE A 1 129 ? 9.000 -15.109 14.087 1.00 75.25 129 ILE A C 1
ATOM 1031 O O . ILE A 1 129 ? 8.352 -14.300 13.432 1.00 75.25 129 ILE A O 1
ATOM 1035 N N . ASN A 1 130 ? 9.408 -16.270 13.577 1.00 80.56 130 ASN A N 1
ATOM 1036 C CA . ASN A 1 130 ? 9.183 -16.648 12.187 1.00 80.56 130 ASN A CA 1
ATOM 1037 C C . ASN A 1 130 ? 7.794 -17.269 11.971 1.00 80.56 130 ASN A C 1
ATOM 1039 O O . ASN A 1 130 ? 7.421 -17.554 10.834 1.00 80.56 130 ASN A O 1
ATOM 1043 N N . ALA A 1 131 ? 7.028 -17.519 13.039 1.00 76.12 131 ALA A N 1
ATOM 1044 C CA . ALA A 1 131 ? 5.687 -18.073 12.929 1.00 76.12 131 ALA A CA 1
ATOM 1045 C C . ALA A 1 131 ? 4.685 -16.961 12.596 1.00 76.12 131 ALA A C 1
ATOM 1047 O O . ALA A 1 131 ? 4.349 -16.116 13.426 1.00 76.12 131 ALA A O 1
ATOM 1048 N N . ILE A 1 132 ? 4.182 -16.983 11.363 1.00 73.38 132 ILE A N 1
ATOM 1049 C CA . ILE A 1 132 ? 3.167 -16.045 10.885 1.00 73.38 132 ILE A CA 1
ATOM 1050 C C . ILE A 1 132 ? 1.828 -16.774 10.834 1.00 73.38 132 ILE A C 1
ATOM 1052 O O . ILE A 1 132 ? 1.664 -17.743 10.094 1.00 73.38 132 ILE A O 1
ATOM 1056 N N . LYS A 1 133 ? 0.846 -16.276 11.587 1.00 78.56 133 LYS A N 1
ATOM 1057 C CA . LYS A 1 133 ? -0.544 -16.723 11.496 1.00 78.56 133 LYS A CA 1
ATOM 1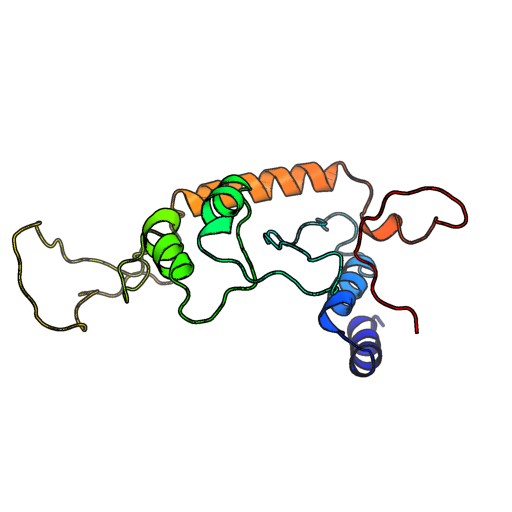058 C C . LYS A 1 133 ? -1.410 -15.558 11.018 1.00 78.56 133 LYS A C 1
ATOM 1060 O O . LYS A 1 133 ? -1.581 -14.593 11.765 1.00 78.56 133 LYS A O 1
ATOM 1065 N N . PRO A 1 134 ? -1.945 -15.603 9.786 1.00 80.44 134 PRO A N 1
ATOM 1066 C CA . PRO A 1 134 ? -2.734 -14.499 9.265 1.00 80.44 134 PRO A CA 1
ATOM 1067 C C . PRO A 1 134 ? -4.050 -14.368 10.043 1.00 80.44 134 PRO A C 1
ATOM 1069 O O . PRO A 1 134 ? -4.777 -15.343 10.242 1.00 80.44 134 PRO A O 1
ATOM 1072 N N . ARG A 1 135 ? -4.372 -13.143 10.471 1.00 79.88 135 ARG A N 1
ATOM 1073 C CA . ARG A 1 135 ? -5.700 -12.783 11.000 1.00 79.88 135 ARG A CA 1
ATOM 1074 C C . ARG A 1 135 ? -6.660 -12.483 9.838 1.00 79.88 135 ARG A C 1
ATOM 1076 O O . ARG A 1 135 ? -6.252 -12.517 8.682 1.00 79.88 135 ARG A O 1
ATOM 1083 N N . SER A 1 136 ? -7.914 -12.134 10.123 1.00 83.25 136 SER A N 1
ATOM 1084 C CA . SER A 1 136 ? -8.941 -11.768 9.132 1.00 83.25 136 SER A CA 1
ATOM 1085 C C . SER A 1 136 ? -8.432 -10.844 8.016 1.00 83.25 136 SER A C 1
ATOM 1087 O O . SER A 1 136 ? -8.593 -11.169 6.842 1.00 83.25 136 SER A O 1
ATOM 1089 N N . TYR A 1 137 ? -7.758 -9.741 8.356 1.00 82.69 137 TYR A N 1
ATOM 1090 C CA . TYR A 1 137 ? -7.190 -8.816 7.366 1.00 82.69 137 TYR A C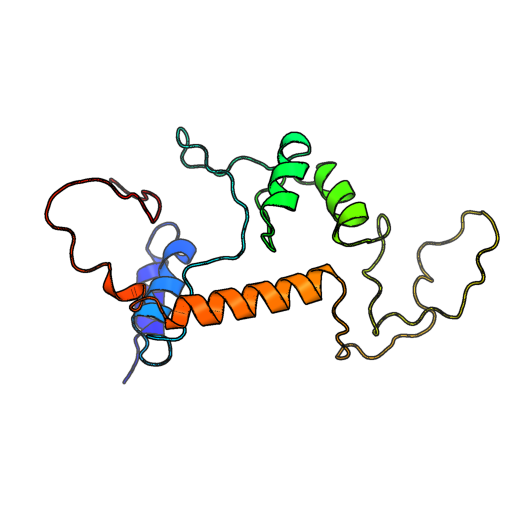A 1
ATOM 1091 C C . TYR A 1 137 ? -5.983 -9.392 6.612 1.00 82.69 137 TYR A C 1
ATOM 1093 O O . TYR A 1 137 ? -5.833 -9.120 5.426 1.00 82.69 137 TYR A O 1
ATOM 1101 N N . GLY A 1 138 ? -5.170 -10.243 7.247 1.00 84.88 138 GLY A N 1
ATOM 1102 C CA . GLY A 1 138 ? -4.091 -10.973 6.567 1.00 84.88 138 GLY A CA 1
ATOM 1103 C C . GLY A 1 138 ? -4.621 -12.004 5.563 1.00 84.88 138 GLY A C 1
ATOM 1104 O O . GLY A 1 138 ? -4.075 -12.146 4.474 1.00 84.88 138 GLY A O 1
ATOM 1105 N N . ILE A 1 139 ? -5.734 -12.671 5.886 1.00 87.62 139 ILE A N 1
ATOM 1106 C CA . ILE A 1 139 ? -6.446 -13.553 4.950 1.00 87.62 139 ILE A CA 1
ATOM 1107 C C . ILE A 1 139 ? -7.020 -12.722 3.794 1.00 87.62 139 ILE A C 1
ATOM 1109 O O . ILE A 1 139 ? -6.835 -13.083 2.634 1.00 87.62 139 ILE A O 1
ATOM 1113 N N . LYS A 1 140 ? -7.658 -11.581 4.095 1.00 87.44 140 LYS A N 1
ATOM 1114 C CA . LYS A 1 140 ? -8.192 -10.657 3.081 1.00 87.44 140 LYS A CA 1
ATOM 1115 C C . LYS A 1 140 ? -7.097 -10.157 2.130 1.00 87.44 140 LYS A C 1
ATOM 1117 O O . LYS A 1 140 ? -7.320 -10.132 0.924 1.00 87.44 140 LYS A O 1
ATOM 1122 N N . LEU A 1 141 ? -5.911 -9.836 2.653 1.00 87.94 141 LEU A N 1
ATOM 1123 C CA . LEU A 1 141 ? -4.733 -9.476 1.860 1.00 87.94 141 LEU A CA 1
ATOM 1124 C C . LEU A 1 141 ? -4.318 -10.610 0.915 1.00 87.94 141 LEU A C 1
ATOM 1126 O O . LEU A 1 141 ? -4.100 -10.367 -0.266 1.00 87.94 141 LEU A O 1
ATOM 1130 N N . GLY A 1 142 ? -4.238 -11.848 1.409 1.00 89.81 142 GLY A N 1
ATOM 1131 C CA . GLY A 1 142 ? -3.890 -13.002 0.574 1.00 89.81 142 GLY A CA 1
ATOM 1132 C C . GLY A 1 142 ? -4.870 -13.218 -0.585 1.00 89.81 142 GLY A C 1
ATOM 1133 O O . GLY A 1 142 ? -4.447 -13.498 -1.709 1.00 89.81 142 GLY A O 1
ATOM 1134 N N . VAL A 1 143 ? -6.171 -13.030 -0.336 1.00 90.75 143 VAL A N 1
ATOM 1135 C CA . VAL A 1 143 ? -7.209 -13.086 -1.381 1.00 90.75 143 VAL A CA 1
ATOM 1136 C C . VAL A 1 143 ? -7.014 -11.966 -2.405 1.00 90.75 143 VAL A C 1
ATOM 1138 O O . VAL A 1 143 ? -6.978 -12.253 -3.599 1.00 90.75 143 VAL A O 1
ATOM 1141 N N . LEU A 1 144 ? -6.810 -10.724 -1.951 1.00 89.12 144 LEU A N 1
ATOM 1142 C CA . LEU A 1 144 ? -6.580 -9.571 -2.828 1.00 89.12 144 LEU A CA 1
ATOM 1143 C C . LEU A 1 144 ? -5.344 -9.763 -3.719 1.00 89.12 144 LEU A C 1
ATOM 1145 O O . LEU A 1 144 ? -5.407 -9.535 -4.921 1.00 89.12 144 LEU A O 1
ATOM 1149 N N . LEU A 1 145 ? -4.228 -10.230 -3.153 1.00 89.44 145 LEU A N 1
ATOM 1150 C CA . LEU A 1 145 ? -3.005 -10.503 -3.916 1.00 89.44 145 LEU A CA 1
ATOM 1151 C C . LEU A 1 145 ? -3.218 -11.597 -4.968 1.00 89.44 145 LEU A C 1
ATOM 1153 O O . LEU A 1 145 ? -2.709 -11.490 -6.081 1.00 89.44 145 LEU A O 1
ATOM 1157 N N . SER A 1 146 ? -3.995 -12.630 -4.636 1.00 90.31 146 SER A N 1
ATOM 1158 C CA . SER A 1 146 ? -4.329 -13.706 -5.577 1.00 90.31 146 SER A CA 1
ATOM 1159 C C . SER A 1 146 ? -5.207 -13.202 -6.728 1.00 90.31 146 SER A C 1
ATOM 1161 O O . SER A 1 146 ? -5.018 -13.598 -7.879 1.00 90.31 146 SER A O 1
ATOM 1163 N N . GLU A 1 147 ? -6.154 -12.310 -6.433 1.00 88.75 147 GLU A N 1
ATOM 1164 C CA . GLU A 1 147 ? -7.010 -11.674 -7.433 1.00 88.75 147 GLU A CA 1
ATOM 1165 C C . GLU A 1 147 ? -6.209 -10.764 -8.370 1.00 88.75 147 GLU A C 1
ATOM 1167 O O . GLU A 1 147 ? -6.304 -10.911 -9.590 1.00 88.75 147 GLU A O 1
ATOM 1172 N N . LEU A 1 148 ? -5.352 -9.908 -7.808 1.00 85.50 148 LEU A N 1
ATOM 1173 C CA . LEU A 1 148 ? -4.471 -9.021 -8.565 1.00 85.50 148 LEU A CA 1
ATOM 1174 C C . LEU A 1 148 ? -3.484 -9.794 -9.446 1.00 85.50 148 LEU A C 1
ATOM 1176 O O . LEU A 1 148 ? -3.262 -9.415 -10.593 1.00 85.50 148 LEU A O 1
ATOM 1180 N N . ALA A 1 149 ? -2.927 -10.903 -8.954 1.00 83.88 149 ALA A N 1
ATOM 1181 C CA . ALA A 1 149 ? -2.057 -11.762 -9.754 1.00 83.88 149 ALA A CA 1
ATOM 1182 C C . ALA A 1 149 ? -2.803 -12.363 -10.960 1.00 83.88 149 ALA A C 1
ATOM 1184 O O . ALA A 1 149 ? -2.271 -12.407 -12.073 1.00 83.88 149 ALA A O 1
ATOM 1185 N N . ARG A 1 150 ? -4.063 -12.781 -10.772 1.00 81.75 150 ARG A N 1
ATOM 1186 C CA . ARG A 1 150 ? -4.909 -13.303 -11.855 1.00 81.75 150 ARG A CA 1
ATOM 1187 C C . ARG A 1 150 ? -5.240 -12.224 -12.888 1.00 81.75 150 ARG A C 1
ATOM 1189 O O . ARG A 1 150 ? -5.189 -12.498 -14.083 1.00 81.75 150 ARG A O 1
ATOM 1196 N N . GLU A 1 151 ? -5.577 -11.018 -12.444 1.00 74.81 151 GLU A N 1
ATOM 1197 C CA . GLU A 1 151 ? -5.898 -9.888 -13.324 1.00 74.81 151 GLU A CA 1
ATOM 1198 C C . GLU A 1 151 ? -4.666 -9.381 -14.088 1.00 74.81 151 GLU A C 1
ATOM 1200 O O . GLU A 1 151 ? -4.735 -9.166 -15.299 1.00 74.81 151 GLU A O 1
ATOM 1205 N N . GLY A 1 152 ? -3.509 -9.301 -13.424 1.00 63.59 152 GLY A N 1
ATOM 1206 C CA . GLY A 1 152 ? -2.22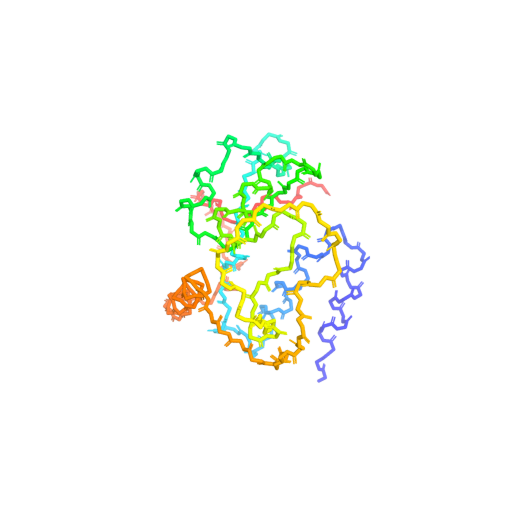9 -8.954 -14.046 1.00 63.59 152 GLY A CA 1
ATOM 1207 C C . GLY A 1 152 ? -1.790 -9.943 -15.130 1.00 63.59 152 GLY A C 1
ATOM 1208 O O . GLY A 1 152 ? -1.163 -9.541 -16.102 1.00 63.59 152 GLY A O 1
ATOM 1209 N N . THR A 1 153 ? -2.194 -11.215 -15.027 1.00 56.53 153 THR A N 1
ATOM 1210 C CA . THR A 1 153 ? -1.938 -12.232 -16.067 1.00 56.53 153 THR A CA 1
ATOM 1211 C C . THR A 1 153 ? -2.820 -12.037 -17.314 1.00 56.53 153 THR A C 1
ATOM 1213 O O . THR A 1 153 ? -2.466 -12.483 -18.403 1.00 56.53 153 THR A O 1
ATOM 1216 N N . LEU A 1 154 ? -3.982 -11.386 -17.170 1.00 52.38 154 LEU A N 1
ATOM 1217 C CA . LEU A 1 154 ? -4.933 -11.123 -18.260 1.00 52.38 154 LEU A CA 1
ATOM 1218 C C . LEU A 1 154 ? -4.657 -9.794 -18.980 1.00 52.38 154 LEU A C 1
ATOM 1220 O O . LEU A 1 154 ? -5.048 -9.631 -20.136 1.00 52.38 154 LEU A O 1
ATOM 1224 N N . SER A 1 155 ? -3.995 -8.850 -18.308 1.00 54.50 155 SER A N 1
ATOM 1225 C CA . SER A 1 155 ? -3.647 -7.545 -18.865 1.00 54.50 155 SER A CA 1
ATOM 1226 C C . SER A 1 155 ? -2.338 -7.616 -19.655 1.00 54.50 155 SER A C 1
ATOM 1228 O O . SER A 1 155 ? -1.328 -8.129 -19.177 1.00 54.50 155 SER A O 1
ATOM 1230 N N . THR A 1 156 ? -2.324 -7.082 -20.878 1.00 55.75 156 THR A N 1
ATOM 1231 C CA . THR A 1 156 ? -1.078 -6.844 -21.623 1.00 55.75 156 THR A CA 1
ATOM 1232 C C . THR A 1 156 ? -0.141 -5.991 -20.771 1.00 55.75 156 THR A C 1
ATOM 1234 O O . THR A 1 156 ? -0.579 -4.945 -20.299 1.00 55.75 156 THR A O 1
ATOM 1237 N N . SER A 1 157 ? 1.115 -6.429 -20.596 1.00 59.56 157 SER A N 1
ATOM 1238 C CA . SER A 1 157 ? 2.154 -5.803 -19.756 1.00 59.56 157 SER A CA 1
ATOM 1239 C C . SER A 1 157 ? 1.935 -4.288 -19.559 1.00 59.56 157 SER A C 1
ATOM 1241 O O . SER A 1 157 ? 2.021 -3.557 -20.556 1.00 59.56 157 SER A O 1
ATOM 1243 N N . PRO A 1 158 ? 1.688 -3.790 -18.330 1.00 62.84 158 PRO A N 1
ATOM 1244 C CA . PRO A 1 158 ? 1.436 -2.365 -18.066 1.00 62.84 158 PRO A CA 1
ATOM 1245 C C . PRO A 1 158 ? 2.502 -1.440 -18.678 1.00 62.84 158 PRO A C 1
ATOM 1247 O O . PRO A 1 158 ? 2.214 -0.356 -19.177 1.00 62.84 158 PRO A O 1
ATOM 1250 N N . CYS A 1 159 ? 3.735 -1.939 -18.765 1.00 69.88 159 CYS A N 1
ATOM 1251 C CA . CYS A 1 159 ? 4.890 -1.268 -19.350 1.00 69.88 159 CYS A CA 1
ATOM 1252 C C . CYS A 1 159 ? 4.811 -1.017 -20.874 1.00 69.88 159 CYS A C 1
ATOM 1254 O O . CYS A 1 159 ? 5.600 -0.238 -21.400 1.00 69.88 159 CYS A O 1
ATOM 1256 N N . ARG A 1 160 ? 3.884 -1.651 -21.615 1.00 56.81 160 ARG A N 1
ATOM 1257 C CA . ARG A 1 160 ? 3.731 -1.456 -23.075 1.00 56.81 160 ARG A CA 1
ATOM 1258 C C . ARG A 1 160 ? 2.912 -0.219 -23.446 1.00 56.81 160 ARG A C 1
ATOM 1260 O O . ARG A 1 160 ? 3.109 0.324 -24.532 1.00 56.81 160 ARG A O 1
ATOM 1267 N N . GLN A 1 161 ? 2.028 0.249 -22.562 1.00 50.81 161 GLN A N 1
ATOM 1268 C CA . GLN A 1 161 ? 1.107 1.354 -22.865 1.00 50.81 161 GLN A CA 1
ATOM 1269 C C . GLN A 1 161 ? 1.780 2.739 -22.909 1.00 50.81 161 GLN A C 1
ATOM 1271 O O . GLN A 1 161 ? 1.147 3.707 -23.315 1.00 50.81 161 GLN A O 1
ATOM 1276 N N . GLN A 1 162 ? 3.069 2.852 -22.572 1.00 46.28 162 GLN A N 1
ATOM 1277 C CA . GLN A 1 162 ? 3.801 4.126 -22.603 1.00 46.28 162 GLN A CA 1
ATOM 1278 C C . GLN A 1 162 ? 4.286 4.565 -24.002 1.00 46.28 162 GLN A C 1
ATOM 1280 O O . GLN A 1 162 ? 4.775 5.684 -24.138 1.00 46.28 162 GLN A O 1
ATOM 1285 N N . SER A 1 163 ? 4.165 3.734 -25.050 1.00 32.97 163 SER A N 1
ATOM 1286 C CA . SER A 1 163 ? 4.773 4.028 -26.368 1.00 32.97 163 SER A CA 1
ATOM 1287 C C . SER A 1 163 ? 3.826 4.568 -27.453 1.00 32.97 163 SER A C 1
ATOM 1289 O O . SER A 1 163 ? 4.297 5.088 -28.464 1.00 32.97 163 SER A O 1
ATOM 1291 N N . GLU A 1 164 ? 2.507 4.536 -27.245 1.00 32.34 164 GLU A N 1
ATOM 1292 C CA . GLU A 1 164 ? 1.513 4.930 -28.254 1.00 32.34 164 GLU A CA 1
ATOM 1293 C C . GLU A 1 164 ? 0.512 5.945 -27.691 1.00 32.34 164 GLU A C 1
ATOM 1295 O O . GLU A 1 164 ? -0.595 5.611 -27.285 1.00 32.34 164 GLU A O 1
ATOM 1300 N N . SER A 1 165 ? 0.881 7.224 -27.668 1.00 32.16 165 SER A N 1
ATOM 1301 C CA . SER A 1 165 ? -0.084 8.325 -27.533 1.00 32.16 165 SER A CA 1
ATOM 1302 C C . SER A 1 165 ? 0.436 9.582 -28.223 1.00 32.16 165 SER A C 1
ATOM 1304 O O . SER A 1 165 ? 0.746 10.595 -27.604 1.00 32.16 165 SER A O 1
ATOM 1306 N N . ARG A 1 166 ? 0.513 9.522 -29.555 1.00 37.75 166 ARG A N 1
ATOM 1307 C CA . ARG A 1 166 ? 0.360 10.717 -30.389 1.00 37.75 166 ARG A CA 1
ATOM 1308 C C . ARG A 1 166 ? -1.081 10.709 -30.900 1.00 37.75 166 ARG A C 1
ATOM 1310 O O . ARG A 1 166 ? -1.413 9.895 -31.751 1.00 37.75 166 ARG A O 1
ATOM 1317 N N . ASN A 1 167 ? -1.881 11.639 -30.378 1.00 27.03 167 ASN A N 1
ATOM 1318 C CA . ASN A 1 167 ? -3.230 12.050 -30.804 1.00 27.03 167 ASN A CA 1
ATOM 1319 C C . ASN A 1 167 ? -4.463 11.422 -30.103 1.00 27.03 167 ASN A C 1
ATOM 1321 O O . ASN A 1 167 ? -4.983 10.392 -30.505 1.00 27.03 167 ASN A O 1
ATOM 1325 N N . ILE A 1 168 ? -5.009 12.237 -29.186 1.00 35.62 168 ILE A N 1
ATOM 1326 C CA . ILE A 1 168 ? -6.435 12.586 -28.997 1.00 35.62 168 ILE A CA 1
ATOM 1327 C C . ILE A 1 168 ? -7.338 11.637 -28.163 1.00 35.62 168 ILE A C 1
ATOM 1329 O O . ILE A 1 168 ? -7.805 10.597 -28.610 1.00 35.62 168 ILE A O 1
ATOM 1333 N N . THR A 1 169 ? -7.754 12.200 -27.014 1.00 26.47 169 THR A N 1
ATOM 1334 C CA . THR A 1 169 ? -8.920 11.917 -26.135 1.00 26.47 169 THR A CA 1
ATOM 1335 C C . THR A 1 169 ? -8.704 11.024 -24.906 1.00 26.47 169 THR A C 1
ATOM 1337 O O . THR A 1 169 ? -8.772 9.807 -24.970 1.00 26.47 169 THR A O 1
ATOM 1340 N N . ARG A 1 170 ? -8.553 11.699 -23.754 1.00 40.88 170 ARG A N 1
ATOM 1341 C CA . ARG A 1 170 ? -8.998 11.324 -22.396 1.00 40.88 170 ARG A CA 1
ATOM 1342 C C . ARG A 1 170 ? -9.133 9.822 -22.076 1.00 40.88 170 ARG A C 1
ATOM 1344 O O . ARG A 1 170 ? -10.227 9.272 -22.116 1.00 40.88 170 ARG A O 1
ATOM 1351 N N . THR A 1 171 ? -8.076 9.300 -21.466 1.00 27.00 171 THR A N 1
ATOM 1352 C CA . THR A 1 171 ? -8.171 8.608 -20.171 1.00 27.00 171 THR A CA 1
ATOM 1353 C C . THR A 1 171 ? -6.908 8.951 -19.392 1.00 27.00 171 THR A C 1
ATOM 1355 O O . THR A 1 171 ? -5.837 8.437 -19.688 1.00 27.00 171 THR A O 1
ATOM 1358 N N . MET A 1 172 ? -7.015 9.884 -18.442 1.00 33.59 172 MET A N 1
ATOM 1359 C CA . MET A 1 172 ? -5.955 10.122 -17.463 1.00 33.59 172 MET A CA 1
ATOM 1360 C C . MET A 1 172 ? -5.870 8.886 -16.556 1.00 33.59 172 MET A C 1
ATOM 1362 O O . MET A 1 172 ? -6.759 8.654 -15.738 1.00 33.59 172 MET A O 1
ATOM 1366 N N . ARG A 1 173 ? -4.813 8.093 -16.719 1.00 37.28 173 ARG A N 1
ATOM 1367 C CA . ARG A 1 173 ? -4.223 7.232 -15.688 1.00 37.28 173 ARG A CA 1
ATOM 1368 C C . ARG A 1 173 ? -2.718 7.501 -15.694 1.00 37.28 173 ARG A C 1
ATOM 1370 O O . ARG A 1 173 ? -2.155 7.750 -16.754 1.00 37.28 173 ARG A O 1
ATOM 1377 N N . CYS A 1 174 ? -2.136 7.462 -14.499 1.00 35.09 174 CYS A N 1
ATOM 1378 C CA . CYS A 1 174 ? -0.901 8.125 -14.070 1.00 35.09 174 CYS A CA 1
ATOM 1379 C C . CYS A 1 174 ? -1.026 9.653 -14.019 1.00 35.09 174 CYS A C 1
ATOM 1381 O O . CY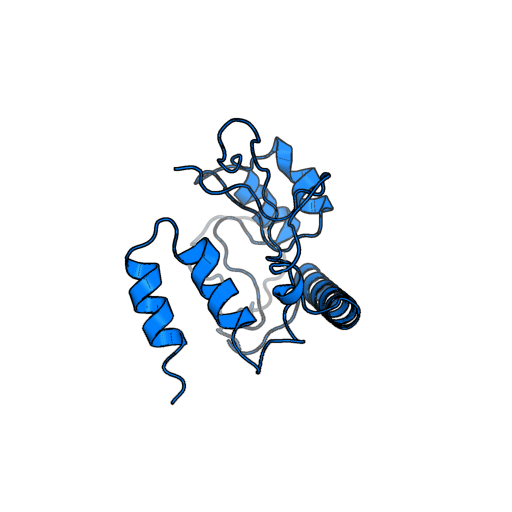S A 1 174 ? -1.268 10.327 -15.017 1.00 35.09 174 CYS A O 1
ATOM 1383 N N . GLY A 1 175 ? -0.940 10.162 -12.787 1.00 32.50 175 GLY A N 1
ATOM 1384 C CA . GLY A 1 175 ? -1.046 11.570 -12.451 1.00 32.50 175 GLY A CA 1
ATOM 1385 C C . GLY A 1 175 ? -0.071 12.424 -13.247 1.00 32.50 175 GLY A C 1
ATOM 1386 O O . GLY A 1 175 ? 1.059 12.030 -13.525 1.00 32.50 175 GLY A O 1
ATOM 1387 N N . ASN A 1 176 ? -0.556 13.607 -13.606 1.00 31.09 176 ASN A N 1
ATOM 1388 C CA . ASN A 1 176 ? 0.250 14.689 -14.133 1.00 31.09 176 ASN A CA 1
ATOM 1389 C C . ASN A 1 176 ? 1.397 14.984 -13.161 1.00 31.09 176 ASN A C 1
ATOM 1391 O O . ASN A 1 176 ? 1.142 15.472 -12.064 1.00 31.09 176 ASN A O 1
ATOM 1395 N N . PHE A 1 177 ? 2.634 14.755 -13.588 1.00 34.81 177 PHE A N 1
ATOM 1396 C CA . PHE A 1 177 ? 3.795 15.428 -13.024 1.00 34.81 177 PHE A CA 1
ATOM 1397 C C . PHE A 1 177 ? 4.666 15.958 -14.177 1.00 34.81 177 PHE A C 1
ATOM 1399 O O . PHE A 1 177 ? 5.149 15.184 -15.002 1.00 34.81 177 PHE A O 1
ATOM 1406 N N . PHE A 1 178 ? 4.820 17.292 -14.176 1.00 29.53 178 PHE A N 1
ATOM 1407 C CA . PHE A 1 178 ? 5.703 18.181 -14.958 1.00 29.53 178 PHE A CA 1
ATOM 1408 C C . PHE A 1 178 ? 5.274 18.677 -16.365 1.00 29.53 178 PHE A C 1
ATOM 1410 O O . PHE A 1 178 ? 5.481 18.017 -17.377 1.00 29.53 178 PHE A O 1
ATOM 1417 N N . GLU A 1 179 ? 4.797 19.930 -16.423 1.00 23.95 179 GLU A N 1
ATOM 1418 C CA . GLU A 1 179 ? 5.488 21.043 -17.120 1.00 23.95 179 GLU A CA 1
ATOM 1419 C C . GLU A 1 179 ? 6.147 21.852 -15.976 1.00 23.95 179 GLU A C 1
ATOM 1421 O O . GLU A 1 179 ? 5.465 22.136 -14.992 1.00 23.95 179 GLU A O 1
ATOM 1426 N N . ILE A 1 180 ? 7.462 22.082 -15.891 1.00 30.67 180 ILE A N 1
ATOM 1427 C CA . ILE A 1 180 ? 8.399 22.867 -16.723 1.00 30.67 180 ILE A CA 1
ATOM 1428 C C . ILE A 1 180 ? 9.794 22.235 -16.608 1.00 30.67 180 ILE A C 1
ATOM 1430 O O . ILE A 1 180 ? 10.134 21.796 -15.484 1.00 30.67 180 ILE A O 1
#

Organism: Quercus lobata (NCBI:txid97700)

Secondary structure (DSSP, 8-state):
---HHHHHHHHHTTSSSGGGTHHHHHHHT-GGGTTT--S---EE--B-TTTSSBPPB-GGGHHHHHHT--SEE--B-TT-HHHHHHIIIII-PPTTPPP--TTEE-----S-------TT-S-SEE--TT-----HHHHHHHHHHHHHHHHHHHS--GGGTTS---S------S------

Sequence (180 aa):
MDNSPRNLLMYFSNVAYPLESFFHTVICNSADFQNTTVDNDLSYIIWDTTHGEANVLNMLHYDKMVASGTVFARPFQEGDQVLNKIDNSVLNCLPNGLFPGEWCLDKGMNRSTETSKQHEEFFSTWGNINAIKPRSYGIKLGVLLSELAREGTLSTSPCRQQSESRNITRTMRCGNFFEI

Radius of gyration: 22.24 Å; chains: 1; bounding box: 42×41×69 Å

Foldseek 3Di:
DCCPLVVLVVVLVPDPPSVVPSVVVVQLPDPVRQLQDFPDPLEAWDADPPPRDTDADAPVCLVVRVVVLRDYYDDHDPPGVSVVVCCCPPQVADVVHDRDDQQADDPDDDDDDDDDDDPPPSGPGGGDPPDDDDDPSRVSVVVVVVVSSVVSNVDRGPSVVPPDDDDDDDDDDDDDDDDD

pLDDT: mean 72.36, std 20.63, range [23.95, 95.94]